Protein AF-A0A947G0X5-F1 (afdb_monomer)

Radius of gyration: 16.66 Å; 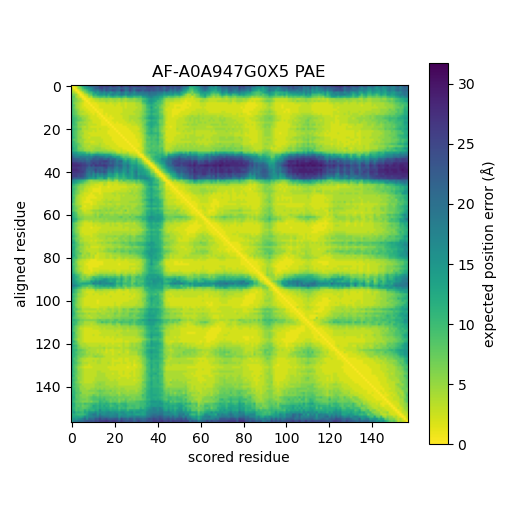Cα contacts (8 Å, |Δi|>4): 255; chains: 1; bounding box: 43×38×46 Å

Foldseek 3Di:
DQPQADKKKKWFQPDPLLCQVLLVLQVVQVVVFQPDPDDDSPPNSDGPTHDMDIWGWDDDALFWTKTKADLVCVVVVVPGFKMWIFGDQPPGSTGTNIFIWGWDDWDQDPNRIIITIITTDCPNPVVSSVVSRVVRVVSVVVVVVVVVVVVVVVVVD

Solvent-accessible surface area (backbone atoms only — not comparable to full-atom values): 8803 Å² total; per-residue (Å²): 132,84,80,86,50,59,67,29,46,36,23,38,41,74,41,73,75,46,37,46,64,26,45,51,51,41,54,52,47,52,72,62,44,67,81,61,93,64,71,79,77,66,80,78,62,66,42,49,62,51,74,75,47,69,32,36,46,73,46,79,55,69,63,30,39,31,32,40,30,53,55,94,49,46,66,63,59,71,74,48,54,39,29,37,37,38,43,68,52,88,94,52,76,46,67,52,54,54,48,45,28,32,63,75,49,75,44,78,45,96,86,53,28,34,40,36,37,27,33,58,50,40,89,82,37,62,76,52,48,57,53,54,25,53,54,47,50,55,50,54,53,52,54,52,49,55,51,50,53,57,52,52,56,64,73,78,107

Secondary structure (DSSP, 8-state):
----PPEEEEEEBS-GGGHHHHHHHHHHHHHH-TT----S-SS----SB---EEEEEEEEETTEEEEEE-GGGHHHHHH-SEEEEEE--TT-SSPPEEEEEEEEEEEE-TTS-EEEEEEE--TT-HHHHHHHHHHHHHHHHHHHHHHHHHHHHHH--

Nearest PDB structures (foldseek):
  5vx6-assembly2_B  TM=6.623E-01  e=3.288E-03  Bacillus subtilis subsp. subtilis str. 168
  3ph1-assembly1_A  TM=5.176E-01  e=1.534E-03  Xanthomonas campestris pv. campestris str. B100
  3rqa-assembly1_B  TM=5.281E-01  e=1.194E-02  Xanthomonas campestris pv. campestris str. B100
  4p02-assembly1_A  TM=4.718E-01  e=2.276E-02  Cereibacter sphaeroides 2.4.1
  3otl-assembly1_B  TM=1.630E-01  e=8.267E-02  Rhizobium johnstonii 3841

pLDDT: mean 83.64, std 14.59, range [37.06, 96.25]

Structure (mmCIF, N/CA/C/O backbone):
data_AF-A0A947G0X5-F1
#
_entry.id   AF-A0A947G0X5-F1
#
loop_
_atom_site.group_PDB
_atom_site.id
_atom_site.type_symbol
_atom_site.label_atom_id
_atom_site.label_alt_id
_atom_site.label_comp_id
_atom_site.label_asym_id
_atom_site.label_entity_id
_atom_site.label_seq_id
_atom_site.pdbx_PDB_ins_code
_atom_site.Cartn_x
_atom_site.Cartn_y
_atom_site.Cartn_z
_atom_site.occupancy
_atom_site.B_iso_or_equiv
_atom_site.auth_seq_id
_atom_site.auth_comp_id
_atom_site.auth_asym_id
_atom_site.auth_atom_id
_atom_site.pdbx_PDB_model_num
ATOM 1 N N . ALA A 1 1 ? -16.897 0.712 17.806 1.00 37.56 1 ALA A N 1
ATOM 2 C CA . ALA A 1 1 ? -15.479 0.458 18.132 1.00 37.56 1 ALA A CA 1
ATOM 3 C 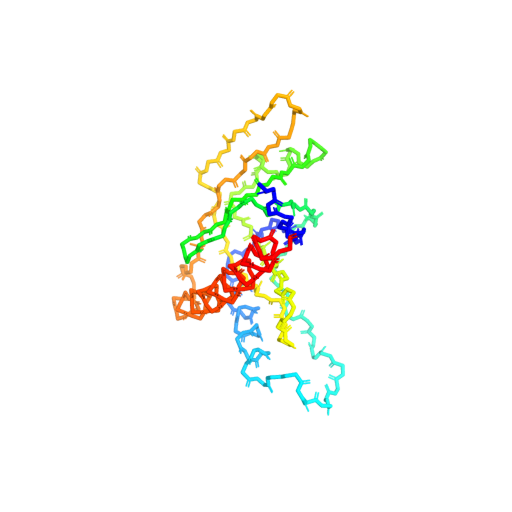C . ALA A 1 1 ? -14.648 0.900 16.937 1.00 37.56 1 ALA A C 1
ATOM 5 O O . ALA A 1 1 ? -14.903 0.404 15.847 1.00 37.56 1 ALA A O 1
ATOM 6 N N . ARG A 1 2 ? -13.749 1.878 17.102 1.00 37.41 2 ARG A N 1
ATOM 7 C CA . ARG A 1 2 ? -12.813 2.291 16.045 1.00 37.41 2 ARG A CA 1
ATOM 8 C C . ARG A 1 2 ? -11.734 1.211 15.978 1.00 37.41 2 ARG A C 1
ATOM 10 O O . ARG A 1 2 ? -11.074 0.968 16.984 1.00 37.41 2 ARG A O 1
ATOM 17 N N . LEU A 1 3 ? -11.629 0.506 14.856 1.00 49.34 3 LEU A N 1
ATOM 18 C CA . LEU A 1 3 ? -10.485 -0.368 14.609 1.00 49.34 3 LEU A CA 1
ATOM 19 C C . LEU A 1 3 ? -9.271 0.558 14.500 1.00 49.34 3 LEU A C 1
ATOM 21 O O . LEU A 1 3 ? -9.218 1.387 13.595 1.00 49.34 3 LEU A O 1
ATOM 25 N N . LEU A 1 4 ? -8.358 0.492 15.470 1.00 56.47 4 LEU A N 1
ATOM 26 C CA . LEU A 1 4 ? -7.056 1.147 15.366 1.00 56.47 4 LEU A CA 1
ATOM 27 C C . LEU A 1 4 ? -6.263 0.355 14.332 1.00 56.47 4 LEU A C 1
ATOM 29 O O . LEU A 1 4 ? -5.631 -0.651 14.643 1.00 56.47 4 LEU A O 1
ATOM 33 N N . LEU A 1 5 ? -6.417 0.747 13.077 1.00 68.44 5 LEU A N 1
ATOM 34 C CA . LEU A 1 5 ? -5.658 0.180 11.983 1.00 68.44 5 LEU A CA 1
ATOM 35 C C . LEU A 1 5 ? -4.245 0.789 12.005 1.00 68.44 5 LEU A C 1
ATOM 37 O O . LEU A 1 5 ? -4.083 1.946 12.402 1.00 68.44 5 LEU A O 1
ATOM 41 N N . PRO A 1 6 ? -3.216 0.002 11.659 1.00 81.62 6 PRO A N 1
ATOM 42 C CA . PRO A 1 6 ? -1.831 0.420 11.805 1.00 81.62 6 PRO A CA 1
ATOM 43 C C . PRO A 1 6 ? -1.487 1.606 10.900 1.00 81.62 6 PRO A C 1
ATOM 45 O O . PRO A 1 6 ? -2.102 1.827 9.854 1.00 81.62 6 PRO A O 1
ATOM 48 N N . GLN A 1 7 ? -0.451 2.340 11.298 1.00 88.94 7 GLN A N 1
ATOM 49 C CA . GLN A 1 7 ? 0.241 3.233 10.380 1.00 88.94 7 GLN A CA 1
ATOM 50 C C . GLN A 1 7 ? 1.046 2.403 9.385 1.00 88.94 7 GLN A C 1
ATOM 52 O O . GLN A 1 7 ? 1.580 1.350 9.732 1.00 88.94 7 GLN A O 1
ATOM 57 N N . LEU A 1 8 ? 1.125 2.884 8.155 1.00 90.56 8 LEU A N 1
ATOM 58 C CA . LEU A 1 8 ? 1.892 2.264 7.091 1.00 90.56 8 LEU A CA 1
ATOM 59 C C . LEU A 1 8 ? 2.770 3.291 6.400 1.00 90.56 8 LEU A C 1
ATOM 61 O O . LEU A 1 8 ? 2.516 4.500 6.441 1.00 90.56 8 LEU A O 1
ATOM 65 N N . ASP A 1 9 ? 3.801 2.769 5.756 1.00 93.06 9 ASP A N 1
ATOM 66 C CA . ASP A 1 9 ? 4.778 3.584 5.070 1.00 93.06 9 ASP A CA 1
ATOM 67 C C . ASP A 1 9 ? 4.469 3.640 3.581 1.00 93.06 9 ASP A C 1
ATOM 69 O O . ASP A 1 9 ? 4.184 2.620 2.942 1.00 93.06 9 ASP A O 1
ATOM 73 N N . VAL A 1 10 ? 4.530 4.852 3.036 1.00 94.62 10 VAL A N 1
ATOM 74 C CA . VAL A 1 10 ? 4.200 5.145 1.647 1.00 94.62 10 VAL A CA 1
ATOM 75 C C . VAL A 1 10 ? 5.323 5.946 1.009 1.00 94.62 10 VAL A C 1
ATOM 77 O O . VAL A 1 10 ? 5.901 6.856 1.605 1.00 94.62 10 VAL A O 1
ATOM 80 N N . TRP A 1 11 ? 5.606 5.629 -0.245 1.00 95.88 11 TRP A N 1
ATOM 81 C CA . TRP A 1 11 ? 6.537 6.371 -1.079 1.00 95.88 11 TRP A CA 1
ATOM 82 C C . TRP A 1 11 ? 5.922 6.578 -2.455 1.00 95.88 11 TRP A C 1
ATOM 84 O O . TRP A 1 11 ? 5.293 5.659 -2.976 1.00 95.88 11 TRP A O 1
ATOM 94 N N . PRO A 1 12 ? 6.120 7.731 -3.106 1.00 96.06 12 PRO A N 1
ATOM 95 C CA . PRO A 1 12 ? 5.895 7.823 -4.538 1.00 96.06 12 PRO A CA 1
ATOM 96 C C . PRO A 1 12 ? 6.771 6.812 -5.275 1.00 96.06 12 PRO A C 1
ATOM 98 O O . PRO A 1 12 ? 7.973 6.742 -5.021 1.00 96.06 12 PRO A O 1
ATOM 101 N N . LEU A 1 13 ? 6.185 6.056 -6.197 1.00 94.75 13 LEU A N 1
ATOM 102 C CA . LEU A 1 13 ? 6.933 5.155 -7.068 1.00 94.75 13 LEU A CA 1
ATOM 103 C C . LEU A 1 13 ? 7.362 5.940 -8.312 1.00 94.75 13 LEU A C 1
ATOM 105 O O . LEU A 1 13 ? 6.507 6.387 -9.079 1.00 94.75 13 LEU A O 1
ATOM 109 N N . LEU A 1 14 ? 8.669 6.168 -8.471 1.00 93.56 14 LEU A N 1
ATOM 110 C CA . LEU A 1 14 ? 9.216 7.000 -9.550 1.00 93.56 14 LEU A CA 1
ATOM 111 C C . LEU A 1 14 ? 9.310 6.223 -10.865 1.00 93.56 14 LEU A C 1
ATOM 113 O O . LEU A 1 14 ? 8.930 6.757 -11.906 1.00 93.56 14 LEU A O 1
ATOM 117 N N . ASP A 1 15 ? 9.726 4.956 -10.797 1.00 92.12 15 ASP A N 1
ATOM 118 C CA . ASP A 1 15 ? 9.674 4.016 -11.917 1.00 92.12 15 ASP A CA 1
ATOM 119 C C . ASP A 1 15 ? 8.864 2.761 -11.546 1.00 92.12 15 ASP A C 1
ATOM 121 O O . ASP A 1 15 ? 9.348 1.916 -10.787 1.00 92.12 15 ASP A O 1
ATOM 125 N N . PRO A 1 16 ? 7.655 2.576 -12.107 1.00 90.31 16 PRO A N 1
ATOM 126 C CA . PRO A 1 16 ? 6.853 1.374 -11.896 1.00 90.31 16 PRO A CA 1
ATOM 127 C C . PRO A 1 16 ? 7.539 0.053 -12.268 1.00 90.31 16 PRO A C 1
ATOM 129 O O . PRO A 1 16 ? 7.201 -0.983 -11.699 1.00 90.31 16 PRO A O 1
ATOM 132 N N . LYS A 1 17 ? 8.501 0.052 -13.201 1.00 91.06 17 LYS A N 1
ATOM 133 C CA . LYS A 1 17 ? 9.196 -1.183 -13.607 1.00 91.06 17 LYS A CA 1
ATOM 134 C C . LYS A 1 17 ? 10.181 -1.667 -12.547 1.00 91.06 17 LYS A C 1
ATOM 136 O O . LYS A 1 17 ? 10.371 -2.874 -12.401 1.00 91.06 17 LYS A O 1
ATOM 141 N N . SER A 1 18 ? 10.756 -0.746 -11.775 1.00 90.75 18 SER A N 1
ATOM 142 C CA . SER A 1 18 ? 11.673 -1.063 -10.675 1.00 90.75 18 SER A CA 1
ATOM 143 C C . SER A 1 18 ? 11.014 -1.857 -9.532 1.00 90.75 18 SER A C 1
ATOM 145 O O . SER A 1 18 ? 11.708 -2.514 -8.757 1.00 90.75 18 SER A O 1
ATOM 147 N N . ALA A 1 19 ? 9.677 -1.861 -9.446 1.00 90.88 19 ALA A N 1
ATOM 148 C CA . ALA A 1 19 ? 8.940 -2.541 -8.383 1.00 90.88 19 ALA A CA 1
ATOM 149 C C . ALA A 1 19 ? 8.993 -4.074 -8.462 1.00 90.88 19 ALA A C 1
ATOM 151 O O . ALA A 1 19 ? 8.956 -4.735 -7.428 1.00 90.88 19 ALA A O 1
ATOM 152 N N . VAL A 1 20 ? 9.138 -4.654 -9.660 1.00 91.19 20 VAL A N 1
ATOM 153 C CA . VAL A 1 20 ? 9.027 -6.110 -9.873 1.00 91.19 20 VAL A CA 1
ATOM 154 C C . VAL A 1 20 ? 10.006 -6.898 -9.000 1.00 91.19 20 VAL A C 1
ATOM 156 O O . VAL A 1 20 ? 9.634 -7.901 -8.393 1.00 91.19 20 VAL A O 1
ATOM 159 N N . LEU A 1 21 ? 11.259 -6.443 -8.901 1.00 89.56 21 LEU A N 1
ATOM 160 C CA . LEU A 1 21 ? 12.272 -7.128 -8.093 1.00 89.56 21 LEU A CA 1
ATOM 161 C C . LEU A 1 21 ? 11.971 -7.026 -6.591 1.00 89.56 21 LEU A C 1
ATOM 163 O O . LEU A 1 21 ? 12.144 -8.006 -5.868 1.00 89.56 21 LEU A O 1
ATOM 167 N N . ALA A 1 22 ? 11.481 -5.872 -6.133 1.00 89.62 22 ALA A N 1
ATOM 168 C CA . ALA A 1 22 ? 11.106 -5.656 -4.737 1.00 89.62 22 ALA A CA 1
ATOM 169 C C . ALA A 1 22 ? 9.879 -6.497 -4.337 1.00 89.62 22 ALA A C 1
ATOM 171 O O . ALA A 1 22 ? 9.849 -7.091 -3.260 1.00 89.62 22 ALA A O 1
ATOM 172 N N . GLU A 1 23 ? 8.890 -6.614 -5.223 1.00 90.38 23 GLU A N 1
ATOM 173 C CA . GLU A 1 23 ? 7.704 -7.454 -5.021 1.00 90.38 23 GLU A CA 1
ATOM 174 C C . GLU A 1 23 ? 8.069 -8.941 -4.930 1.00 90.38 23 GLU A C 1
ATOM 176 O O . GLU A 1 23 ? 7.582 -9.654 -4.052 1.00 90.38 23 GLU A O 1
ATOM 181 N N . ARG A 1 24 ? 8.998 -9.416 -5.770 1.00 89.06 24 ARG A N 1
ATOM 182 C CA . ARG A 1 24 ? 9.514 -10.792 -5.667 1.00 89.06 24 ARG A CA 1
ATOM 183 C C . ARG A 1 24 ? 10.351 -11.029 -4.423 1.00 89.06 24 ARG A C 1
ATOM 185 O O . ARG A 1 24 ? 10.239 -12.094 -3.821 1.00 89.06 24 ARG A O 1
ATOM 192 N N . ALA A 1 25 ? 11.145 -10.049 -4.003 1.00 86.69 25 ALA A N 1
ATOM 193 C CA . ALA A 1 25 ? 11.860 -10.130 -2.735 1.00 86.69 25 ALA A CA 1
ATOM 194 C C . ALA A 1 25 ? 10.885 -10.255 -1.550 1.00 86.69 25 ALA A C 1
ATOM 196 O O . ALA A 1 25 ? 11.119 -11.065 -0.654 1.00 86.69 25 ALA A O 1
ATOM 197 N N . CYS A 1 26 ? 9.762 -9.525 -1.580 1.00 86.19 26 CYS A N 1
ATOM 198 C CA . CYS A 1 26 ? 8.697 -9.639 -0.583 1.00 86.19 26 CYS A CA 1
ATOM 199 C C . CYS A 1 26 ? 8.098 -11.055 -0.549 1.00 86.19 26 CYS A C 1
ATOM 201 O O . CYS A 1 26 ? 8.035 -11.667 0.515 1.00 86.19 26 CYS A O 1
ATOM 203 N N . GLU A 1 27 ? 7.740 -11.628 -1.701 1.00 87.69 27 GLU A N 1
ATOM 204 C CA . GLU A 1 27 ? 7.217 -13.001 -1.772 1.00 87.69 27 GLU A CA 1
ATOM 205 C C . GLU A 1 27 ? 8.192 -14.040 -1.202 1.00 87.69 27 GLU A C 1
ATOM 207 O O . GLU A 1 27 ? 7.790 -14.923 -0.442 1.00 87.69 27 GLU A O 1
ATOM 212 N N . LEU A 1 28 ? 9.480 -13.923 -1.540 1.00 85.62 28 LEU A N 1
ATOM 213 C CA . LEU A 1 28 ? 10.521 -14.821 -1.039 1.00 85.62 28 LEU A CA 1
ATOM 214 C C . LEU A 1 28 ? 10.707 -14.691 0.475 1.00 85.62 28 LEU A C 1
ATOM 216 O O . LEU A 1 28 ? 10.886 -15.704 1.149 1.00 85.62 28 LEU A O 1
ATOM 220 N N . ALA A 1 29 ? 10.633 -13.473 1.017 1.00 80.94 29 ALA A N 1
ATOM 221 C CA . ALA A 1 29 ? 10.697 -13.242 2.457 1.00 80.94 29 ALA A CA 1
ATOM 222 C C . ALA A 1 29 ? 9.521 -13.912 3.187 1.00 80.94 29 ALA A C 1
ATOM 224 O O . ALA A 1 29 ? 9.717 -14.562 4.210 1.00 80.94 29 ALA A O 1
ATOM 225 N N . PHE A 1 30 ? 8.311 -13.835 2.626 1.00 80.31 30 PHE A N 1
ATOM 226 C CA . PHE A 1 30 ? 7.147 -14.539 3.170 1.00 80.31 30 PHE A CA 1
ATOM 227 C C . PHE A 1 30 ? 7.260 -16.064 3.057 1.00 80.31 30 PHE A C 1
ATOM 229 O O . PHE A 1 30 ? 6.825 -16.771 3.963 1.00 80.31 30 PHE A O 1
ATOM 236 N N . ALA A 1 31 ? 7.837 -16.580 1.969 1.00 82.06 31 ALA A N 1
ATOM 237 C CA . ALA A 1 31 ? 8.010 -18.018 1.765 1.00 82.06 31 ALA A CA 1
ATOM 238 C C . ALA A 1 31 ? 9.050 -18.642 2.712 1.00 82.06 31 ALA A C 1
ATOM 240 O O . ALA A 1 31 ? 8.902 -19.803 3.088 1.00 82.06 31 ALA A O 1
ATOM 241 N N . ARG A 1 32 ? 10.087 -17.887 3.104 1.00 76.88 32 ARG A N 1
ATOM 242 C CA . ARG A 1 32 ? 11.126 -18.339 4.049 1.00 76.88 32 ARG A CA 1
ATOM 243 C C . ARG A 1 32 ? 10.622 -18.455 5.491 1.00 76.88 32 ARG A C 1
ATOM 245 O O . ARG A 1 32 ? 11.167 -19.242 6.256 1.00 76.88 32 ARG A O 1
ATOM 252 N N . GLY A 1 33 ? 9.564 -17.726 5.845 1.00 65.50 33 GLY A N 1
ATOM 253 C CA . GLY A 1 33 ? 9.038 -17.701 7.208 1.00 65.50 33 GLY A CA 1
ATOM 254 C C . GLY A 1 33 ? 9.985 -17.016 8.211 1.00 65.50 33 GLY A C 1
ATOM 255 O O . GLY A 1 33 ? 11.060 -16.547 7.843 1.00 65.50 33 GLY A O 1
ATOM 256 N N . PRO A 1 34 ? 9.577 -16.922 9.486 1.00 61.41 34 PRO A N 1
ATOM 257 C CA . PRO A 1 34 ? 10.305 -16.174 10.518 1.00 61.41 34 PRO A CA 1
ATOM 258 C C . PRO A 1 34 ? 11.509 -16.891 11.135 1.00 61.41 34 PRO A C 1
ATOM 260 O O . PRO A 1 34 ? 12.293 -16.255 11.827 1.00 61.41 34 PRO A O 1
ATOM 263 N N . GLU A 1 35 ? 11.635 -18.206 10.942 1.00 51.94 35 GLU A N 1
ATOM 264 C CA . GLU A 1 35 ? 12.574 -19.062 11.689 1.00 51.94 35 GLU A CA 1
ATOM 265 C C . GLU A 1 35 ? 13.950 -19.216 11.035 1.00 51.94 35 GLU A C 1
ATOM 267 O O . GLU A 1 35 ? 14.760 -20.020 11.491 1.00 51.94 35 GLU A O 1
ATOM 272 N N . THR A 1 36 ? 14.259 -18.465 9.976 1.00 47.28 36 THR A N 1
ATOM 273 C CA . THR A 1 36 ? 15.630 -18.506 9.460 1.00 47.28 36 THR A CA 1
ATOM 274 C C . THR A 1 36 ? 16.479 -17.505 10.241 1.00 47.28 36 THR A C 1
ATOM 276 O O . THR A 1 36 ? 16.473 -16.316 9.930 1.00 47.28 36 THR A O 1
ATOM 279 N N . ASP A 1 37 ? 17.221 -17.994 11.239 1.00 47.19 37 ASP A N 1
ATOM 280 C CA . ASP A 1 37 ? 18.474 -17.377 11.686 1.00 47.19 37 ASP A CA 1
ATOM 281 C C . ASP A 1 37 ? 19.402 -17.280 10.463 1.00 47.19 37 ASP A C 1
ATOM 283 O O . ASP A 1 37 ? 20.171 -18.193 10.164 1.00 47.19 37 ASP A O 1
ATOM 287 N N . ALA A 1 38 ? 19.277 -16.223 9.668 1.00 41.06 38 ALA A N 1
ATOM 288 C CA . ALA A 1 38 ? 20.118 -16.020 8.501 1.00 41.06 38 ALA A CA 1
ATOM 289 C C . ALA A 1 38 ? 20.326 -14.531 8.284 1.00 41.06 38 ALA A C 1
ATOM 291 O O . ALA A 1 38 ? 19.354 -13.813 8.076 1.00 41.06 38 ALA A O 1
ATOM 292 N N . GLU A 1 39 ? 21.607 -14.159 8.384 1.00 37.88 39 GLU A N 1
ATOM 293 C CA . GLU A 1 39 ? 22.333 -13.043 7.769 1.00 37.88 39 GLU A CA 1
ATOM 294 C C . GLU A 1 39 ? 21.541 -11.786 7.420 1.00 37.88 39 GLU A C 1
ATOM 296 O O . GLU A 1 39 ? 20.496 -11.839 6.777 1.00 37.88 39 GLU A O 1
ATOM 301 N N . GLU A 1 40 ? 22.125 -10.638 7.792 1.00 37.06 40 GLU A N 1
ATOM 302 C CA . GLU A 1 40 ? 21.657 -9.302 7.425 1.00 37.06 40 GLU A CA 1
ATOM 303 C C . GLU A 1 40 ? 20.904 -9.308 6.095 1.00 37.06 40 GLU A C 1
ATOM 305 O O . GLU A 1 40 ? 21.441 -9.828 5.109 1.00 37.06 40 GLU A O 1
ATOM 310 N N . PRO A 1 41 ? 19.670 -8.766 6.057 1.00 42.31 41 PRO A N 1
ATOM 311 C CA . PRO A 1 41 ? 18.837 -8.843 4.875 1.00 42.31 41 PRO A CA 1
ATOM 312 C C . PRO A 1 41 ? 19.669 -8.366 3.691 1.00 42.31 41 PRO A C 1
ATOM 314 O O . PRO A 1 41 ? 20.070 -7.199 3.646 1.00 42.31 41 PRO A O 1
ATOM 317 N N . GLY A 1 42 ? 19.962 -9.295 2.768 1.00 42.66 42 GLY A N 1
ATOM 318 C CA . GLY A 1 42 ? 20.664 -8.995 1.524 1.00 42.66 42 GLY A CA 1
ATOM 319 C C . GLY A 1 42 ? 20.074 -7.729 0.902 1.00 42.66 42 GLY A C 1
ATOM 320 O O . GLY A 1 42 ? 18.900 -7.438 1.155 1.00 42.66 42 GLY A O 1
ATOM 321 N N . PRO A 1 43 ? 20.879 -6.960 0.144 1.00 45.53 43 PRO A N 1
ATOM 322 C CA . PRO A 1 43 ? 20.649 -5.544 -0.145 1.00 45.53 43 PRO A CA 1
ATOM 323 C C . PRO A 1 43 ? 19.164 -5.284 -0.338 1.00 45.53 43 PRO A C 1
ATOM 325 O O . PRO A 1 43 ? 18.598 -5.814 -1.288 1.00 45.53 43 PRO A O 1
ATOM 328 N N . SER A 1 44 ? 18.535 -4.570 0.610 1.00 62.72 44 SER A N 1
ATOM 329 C CA . SER A 1 44 ? 17.092 -4.297 0.608 1.00 62.72 44 SER A CA 1
ATOM 330 C C . SER A 1 44 ? 16.700 -3.804 -0.778 1.00 62.72 44 SER A C 1
ATOM 332 O O . SER A 1 44 ? 16.934 -2.639 -1.100 1.00 62.72 44 SER A O 1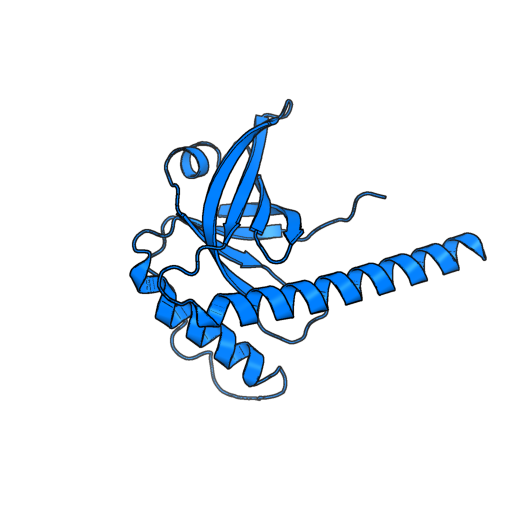
ATOM 334 N N . ILE A 1 45 ? 16.164 -4.705 -1.608 1.00 77.31 45 ILE A N 1
ATOM 335 C CA . ILE A 1 45 ? 15.833 -4.404 -2.995 1.00 77.31 45 ILE A CA 1
ATOM 336 C C . ILE A 1 45 ? 14.642 -3.466 -2.922 1.00 77.31 45 ILE A C 1
ATOM 338 O O . ILE A 1 45 ? 13.509 -3.890 -2.700 1.00 77.31 45 ILE A O 1
ATOM 342 N N . ARG A 1 46 ? 14.924 -2.169 -3.016 1.00 82.94 46 ARG A N 1
ATOM 343 C CA . ARG A 1 46 ? 13.911 -1.126 -3.033 1.00 82.94 46 ARG A CA 1
ATOM 344 C C . ARG A 1 46 ? 13.710 -0.667 -4.472 1.00 82.94 46 ARG A C 1
ATOM 346 O O . ARG A 1 46 ? 14.694 -0.579 -5.209 1.00 82.94 46 ARG A O 1
ATOM 353 N N . PRO A 1 47 ? 12.464 -0.366 -4.866 1.00 89.75 47 PRO A N 1
ATOM 354 C CA . PRO A 1 47 ? 12.211 0.300 -6.132 1.00 89.75 47 PRO A CA 1
ATOM 355 C C . PRO A 1 47 ? 12.869 1.688 -6.159 1.00 89.75 47 PRO A C 1
ATOM 357 O O . PRO A 1 47 ? 13.379 2.187 -5.151 1.00 89.75 47 PRO A O 1
ATOM 360 N N . GLU A 1 48 ? 12.778 2.364 -7.296 1.00 91.56 48 GLU A N 1
ATOM 361 C CA . GLU A 1 48 ? 13.071 3.790 -7.381 1.00 91.56 48 GLU A CA 1
ATOM 362 C C . GLU A 1 48 ? 11.945 4.585 -6.710 1.00 91.56 48 GLU A C 1
ATOM 364 O O . GLU A 1 48 ? 10.847 4.754 -7.252 1.00 91.56 48 GLU A O 1
ATOM 369 N N . LEU A 1 49 ? 12.215 5.040 -5.487 1.00 93.62 49 LEU A N 1
ATOM 370 C CA . LEU A 1 49 ? 11.240 5.676 -4.608 1.00 93.62 49 LEU A CA 1
ATOM 371 C C . LEU A 1 49 ? 11.510 7.172 -4.434 1.00 93.62 49 LEU A C 1
ATOM 373 O O . LEU A 1 49 ? 12.652 7.619 -4.346 1.00 93.62 49 LEU A O 1
ATOM 377 N N . GLY A 1 50 ? 10.428 7.941 -4.330 1.00 92.50 50 GLY A N 1
ATOM 378 C CA . GLY A 1 50 ? 10.446 9.332 -3.897 1.00 92.50 50 GLY A CA 1
ATOM 379 C C . GLY A 1 50 ? 10.543 9.472 -2.370 1.00 92.50 50 GLY A C 1
ATOM 380 O O . GLY A 1 50 ? 10.865 8.512 -1.667 1.00 92.50 50 GLY A O 1
ATOM 381 N N . PRO A 1 51 ? 10.248 10.665 -1.823 1.00 92.69 51 PRO A N 1
ATOM 382 C CA . PRO A 1 51 ? 10.306 10.885 -0.384 1.00 92.69 51 PRO A CA 1
ATOM 383 C C . PRO A 1 51 ? 9.253 10.059 0.366 1.00 92.69 51 PRO A C 1
ATOM 385 O O . PRO A 1 51 ? 8.094 9.981 -0.043 1.00 92.69 51 PRO A O 1
ATOM 388 N N . ARG A 1 52 ? 9.679 9.454 1.478 1.00 93.94 52 ARG A N 1
ATOM 389 C CA . ARG A 1 52 ? 8.826 8.681 2.389 1.00 93.94 52 ARG A CA 1
ATOM 390 C C . ARG A 1 52 ? 7.820 9.585 3.091 1.00 93.94 52 ARG A C 1
ATOM 392 O O . ARG A 1 52 ? 8.188 10.665 3.548 1.00 93.94 52 ARG A O 1
ATOM 399 N N . PHE A 1 53 ? 6.611 9.080 3.290 1.00 93.94 53 PHE A N 1
ATOM 400 C CA . PHE A 1 53 ? 5.655 9.619 4.248 1.00 93.94 53 PHE A CA 1
ATOM 401 C C . PHE A 1 53 ? 4.871 8.493 4.927 1.00 93.94 53 PHE A C 1
ATOM 403 O O . PHE A 1 53 ? 4.864 7.354 4.456 1.00 93.94 53 PHE A O 1
ATOM 410 N N . THR A 1 54 ? 4.245 8.801 6.057 1.00 93.44 54 THR A N 1
ATOM 411 C CA . THR A 1 54 ? 3.409 7.854 6.800 1.00 93.44 54 THR A CA 1
ATOM 412 C C . THR A 1 54 ? 1.933 8.152 6.563 1.00 93.44 54 THR A C 1
ATOM 414 O O . THR A 1 54 ? 1.536 9.293 6.315 1.00 93.44 54 THR A O 1
ATOM 417 N N . ALA A 1 55 ? 1.109 7.111 6.621 1.00 93.31 55 ALA A N 1
ATOM 418 C CA . ALA A 1 55 ? -0.338 7.224 6.507 1.00 93.31 55 ALA A CA 1
ATOM 419 C C . ALA A 1 55 ? -1.029 6.260 7.470 1.00 93.31 55 ALA A C 1
ATOM 421 O O . ALA A 1 55 ? -0.492 5.203 7.803 1.00 93.31 55 ALA A O 1
ATOM 422 N N . SER A 1 56 ? -2.236 6.607 7.897 1.00 92.25 56 SER A N 1
ATOM 423 C CA . SER A 1 56 ? -3.078 5.727 8.702 1.00 92.25 56 SER A CA 1
ATOM 424 C C . SER A 1 56 ? -3.933 4.864 7.784 1.00 92.25 56 SER A C 1
ATOM 426 O O . SER A 1 56 ? -4.596 5.366 6.876 1.00 92.25 56 SER A O 1
ATOM 428 N N . LEU A 1 57 ? -3.936 3.554 8.011 1.00 90.94 57 LEU A N 1
ATOM 429 C CA . LEU A 1 57 ? -4.808 2.645 7.280 1.00 90.94 57 LEU A CA 1
ATOM 430 C C . LEU A 1 57 ? -6.275 2.883 7.690 1.00 90.94 57 LEU A C 1
ATOM 432 O O . LEU A 1 57 ? -6.588 2.937 8.872 1.00 90.94 57 LEU A O 1
ATOM 436 N N . VAL A 1 58 ? -7.190 3.012 6.728 1.00 90.62 58 VAL A N 1
ATOM 437 C CA . VAL A 1 58 ? -8.637 3.211 6.974 1.00 90.62 58 VAL A CA 1
ATOM 438 C C . VAL A 1 58 ? -9.437 1.977 6.580 1.00 90.62 58 VAL A C 1
ATOM 440 O O . VAL A 1 58 ? -10.371 1.577 7.273 1.00 90.62 58 VAL A O 1
ATOM 443 N N . ASN A 1 59 ? -9.075 1.357 5.461 1.00 88.56 59 ASN A N 1
ATOM 444 C CA . ASN A 1 59 ? -9.629 0.084 5.026 1.00 88.56 59 ASN A CA 1
ATOM 445 C C . ASN A 1 59 ? -8.600 -0.678 4.186 1.00 88.56 59 ASN A C 1
ATOM 447 O O . ASN A 1 59 ? -7.702 -0.083 3.595 1.00 88.56 59 ASN A O 1
ATOM 451 N N . LEU A 1 60 ? -8.739 -2.000 4.155 1.00 89.38 60 LEU A N 1
ATOM 452 C CA . LEU A 1 60 ? -7.872 -2.905 3.412 1.00 89.38 60 LEU A CA 1
ATOM 453 C C . LEU A 1 60 ? -8.727 -4.005 2.784 1.00 89.38 60 LEU A C 1
ATOM 455 O O . LEU A 1 60 ? -9.548 -4.616 3.469 1.00 89.38 60 LEU A O 1
ATOM 459 N N . GLY A 1 61 ? -8.526 -4.272 1.498 1.00 86.50 61 GLY A N 1
ATOM 460 C CA . GLY A 1 61 ? -9.163 -5.377 0.785 1.00 86.50 61 GLY A CA 1
ATOM 461 C C . GLY A 1 61 ? -8.257 -5.911 -0.319 1.00 86.50 61 GLY A C 1
ATOM 462 O O . GLY A 1 61 ? -7.239 -5.310 -0.626 1.00 86.50 61 GLY A O 1
ATOM 463 N N . GLY A 1 62 ? -8.618 -7.029 -0.953 1.00 81.06 62 GLY A N 1
ATOM 464 C CA . GLY A 1 62 ? -7.753 -7.665 -1.962 1.00 81.06 62 GLY A CA 1
ATOM 465 C C . GLY A 1 62 ? -7.486 -6.824 -3.221 1.00 81.06 62 GLY A C 1
ATOM 466 O O . GLY A 1 62 ? -6.540 -7.102 -3.947 1.00 81.06 62 GLY A O 1
ATOM 467 N N . GLY A 1 63 ? -8.304 -5.799 -3.487 1.00 85.88 63 GLY A N 1
ATOM 468 C CA . GLY A 1 63 ? -8.146 -4.906 -4.641 1.00 85.88 63 GLY A CA 1
ATOM 469 C C . GLY A 1 63 ? -7.463 -3.570 -4.336 1.00 85.88 63 GLY A C 1
ATOM 470 O O . GLY A 1 63 ? -7.072 -2.868 -5.267 1.00 85.88 63 GLY A O 1
ATOM 471 N N . GLY A 1 64 ? -7.313 -3.193 -3.065 1.00 91.69 64 GLY A N 1
ATOM 472 C CA . GLY A 1 64 ? -6.777 -1.882 -2.726 1.00 91.69 64 GLY A CA 1
ATOM 473 C C . GLY A 1 64 ? -6.837 -1.530 -1.249 1.00 91.69 64 GLY A C 1
ATOM 474 O O . GLY A 1 64 ? -7.189 -2.342 -0.389 1.00 91.69 64 GLY A O 1
ATOM 475 N N . VAL A 1 65 ? -6.485 -0.279 -0.977 1.00 93.56 65 VAL A N 1
ATOM 476 C CA . VAL A 1 65 ? -6.317 0.259 0.365 1.00 93.56 65 VAL A CA 1
ATOM 477 C C . VAL A 1 65 ? -6.837 1.692 0.446 1.00 93.56 65 VAL A C 1
ATOM 479 O O . VAL A 1 65 ? -6.620 2.504 -0.453 1.00 93.56 65 VAL A O 1
ATOM 482 N N . GLY A 1 66 ? -7.530 2.004 1.535 1.00 94.12 66 GLY A N 1
ATOM 483 C CA . GLY A 1 66 ? -7.923 3.359 1.898 1.00 94.12 66 GLY A CA 1
ATOM 484 C C . GLY A 1 66 ? -6.970 3.901 2.950 1.00 94.12 66 GLY A C 1
ATOM 485 O O . GLY A 1 66 ? -6.765 3.253 3.977 1.00 94.12 66 GLY A O 1
ATOM 486 N N . LEU A 1 67 ? -6.407 5.079 2.701 1.00 94.31 67 LEU A N 1
ATOM 487 C CA . LEU A 1 67 ? -5.454 5.746 3.580 1.00 94.31 67 LEU A CA 1
ATOM 488 C C . LEU A 1 67 ? -5.999 7.086 4.055 1.00 94.31 67 LEU A C 1
ATOM 490 O O . LEU A 1 67 ? -6.634 7.810 3.294 1.00 94.31 67 LEU A O 1
ATOM 494 N N . GLU A 1 68 ? -5.691 7.431 5.294 1.00 93.94 68 GLU A N 1
ATOM 495 C CA . GLU A 1 68 ? -5.837 8.770 5.847 1.00 93.94 68 GLU A CA 1
ATOM 496 C C . GLU A 1 68 ? -4.442 9.376 5.992 1.00 93.94 68 GLU A C 1
ATOM 498 O O . GLU A 1 68 ? -3.549 8.795 6.612 1.00 93.94 68 GLU A O 1
ATOM 503 N N . ILE A 1 69 ? -4.243 10.522 5.352 1.00 94.00 69 ILE A N 1
ATOM 504 C CA . ILE A 1 69 ? -2.942 11.159 5.183 1.00 94.00 69 ILE A CA 1
ATOM 505 C C . ILE A 1 69 ? -3.010 12.548 5.806 1.00 94.00 69 ILE A C 1
ATOM 507 O O . ILE A 1 69 ? -3.937 13.312 5.529 1.00 94.00 69 ILE A O 1
ATOM 511 N N . GLY A 1 70 ? -2.027 12.871 6.646 1.00 92.38 70 GLY A N 1
ATOM 512 C CA . GLY A 1 70 ? -1.954 14.165 7.314 1.00 92.38 70 GLY A CA 1
ATOM 513 C C . GLY A 1 70 ? -1.807 15.336 6.328 1.00 92.38 70 GLY A C 1
ATOM 514 O O . GLY A 1 70 ? -1.262 15.165 5.226 1.00 92.38 70 GLY A O 1
ATOM 515 N N . PRO A 1 71 ? -2.286 16.540 6.691 1.00 91.56 71 PRO A N 1
ATOM 516 C CA . PRO A 1 71 ? -2.208 17.731 5.841 1.00 91.56 71 PRO A CA 1
ATOM 517 C C . PRO A 1 71 ? -0.771 18.088 5.420 1.00 91.56 71 PRO A C 1
ATOM 519 O O . PRO A 1 71 ? -0.565 18.617 4.323 1.00 91.56 71 PRO A O 1
ATOM 522 N N . GLU A 1 72 ? 0.230 17.747 6.234 1.00 92.88 72 GLU A N 1
ATOM 523 C CA . GLU A 1 72 ? 1.663 17.919 5.966 1.00 92.88 72 GLU A CA 1
ATOM 524 C C . GLU A 1 72 ? 2.154 17.147 4.729 1.00 92.88 72 GLU A C 1
ATOM 526 O O . GLU A 1 72 ? 3.158 17.512 4.115 1.00 92.88 72 GLU A O 1
ATOM 531 N N . HIS A 1 73 ? 1.422 16.110 4.316 1.00 91.50 73 HIS A N 1
ATOM 532 C CA . HIS A 1 73 ? 1.730 15.275 3.156 1.00 91.50 73 HIS A CA 1
ATOM 533 C C . HIS A 1 73 ? 0.745 15.497 1.994 1.00 91.50 73 HIS A C 1
ATOM 535 O O . HIS A 1 73 ? 0.761 14.782 0.992 1.00 91.50 73 HIS A O 1
ATOM 541 N N . SER A 1 74 ? -0.091 16.533 2.059 1.00 85.81 74 SER A N 1
ATOM 542 C CA . SER A 1 74 ? -1.086 16.823 1.018 1.00 85.81 74 SER A CA 1
ATOM 543 C C . SER A 1 74 ? -0.478 17.026 -0.377 1.00 85.81 74 SER A C 1
ATOM 545 O O . SER A 1 74 ? -0.970 16.488 -1.371 1.00 85.81 74 SER A O 1
ATOM 547 N N . GLN A 1 75 ? 0.637 17.754 -0.461 1.00 88.06 75 GLN A N 1
ATOM 548 C CA . GLN A 1 75 ? 1.285 18.072 -1.736 1.00 88.06 75 GLN A CA 1
ATOM 549 C C . GLN A 1 75 ? 1.848 16.831 -2.443 1.00 88.06 75 GLN A C 1
ATOM 551 O O . GLN A 1 75 ? 1.735 16.715 -3.666 1.00 88.06 75 GLN A O 1
ATOM 556 N N . ILE A 1 76 ? 2.425 15.886 -1.692 1.00 89.25 76 ILE A N 1
ATOM 557 C CA . ILE A 1 76 ? 3.006 14.660 -2.258 1.00 89.25 76 ILE A CA 1
ATOM 558 C C . ILE A 1 76 ? 1.917 13.714 -2.790 1.00 89.25 76 ILE A C 1
ATOM 560 O O . ILE A 1 76 ? 2.103 13.074 -3.829 1.00 89.25 76 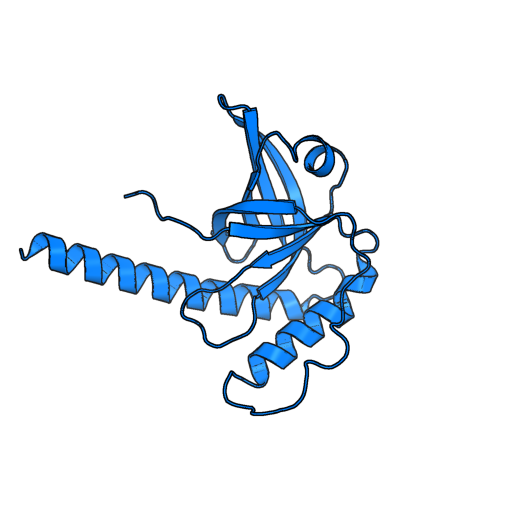ILE A O 1
ATOM 564 N N . VAL A 1 77 ? 0.744 13.692 -2.147 1.00 88.31 77 VAL A N 1
ATOM 565 C CA . VAL A 1 77 ? -0.424 12.910 -2.589 1.00 88.31 77 VAL A CA 1
ATOM 566 C C . VAL A 1 77 ? -1.052 13.491 -3.856 1.00 88.31 77 VAL A C 1
ATOM 568 O O . VAL A 1 77 ? -1.434 12.762 -4.765 1.00 88.31 77 VAL A O 1
ATOM 571 N N . CYS A 1 78 ? -1.138 14.817 -3.956 1.00 84.94 78 CYS A N 1
ATOM 572 C CA . CYS A 1 78 ? -1.719 15.464 -5.131 1.00 84.94 78 CYS A CA 1
ATOM 573 C C . CYS A 1 78 ? -0.828 15.350 -6.379 1.00 84.94 78 CYS A C 1
ATOM 575 O O . CYS A 1 78 ? -1.344 15.261 -7.497 1.00 84.94 78 CYS A O 1
ATOM 577 N N . ARG A 1 79 ? 0.501 15.356 -6.199 1.00 90.31 79 ARG A N 1
ATOM 578 C CA . ARG A 1 79 ? 1.482 15.367 -7.296 1.00 90.31 79 ARG A CA 1
ATOM 579 C C . ARG A 1 79 ? 1.680 14.003 -7.955 1.00 90.31 79 ARG A C 1
ATOM 581 O O . ARG A 1 79 ? 1.833 13.942 -9.173 1.00 90.31 79 ARG A O 1
ATOM 588 N N . HIS A 1 80 ? 1.723 12.930 -7.172 1.00 92.50 80 HIS A N 1
ATOM 589 C CA . HIS A 1 80 ? 2.010 11.588 -7.679 1.00 92.50 80 HIS A CA 1
ATOM 590 C C . HIS A 1 80 ? 0.721 10.780 -7.882 1.00 92.50 80 HIS A C 1
ATOM 592 O O . HIS A 1 80 ? -0.349 11.134 -7.393 1.00 92.50 80 HIS A O 1
ATOM 598 N N . LYS A 1 81 ? 0.798 9.721 -8.693 1.00 93.06 81 LYS A N 1
ATOM 599 C CA . LYS A 1 81 ? -0.348 8.843 -9.003 1.00 93.06 81 LYS A CA 1
ATOM 600 C C . LYS A 1 81 ? -0.086 7.380 -8.691 1.00 93.06 81 LYS A C 1
ATOM 602 O O . LYS A 1 81 ? -1.035 6.609 -8.615 1.00 93.06 81 LYS A O 1
ATOM 607 N N . VAL A 1 82 ? 1.177 7.006 -8.521 1.00 95.25 82 VAL A N 1
ATOM 608 C CA . VAL A 1 82 ? 1.599 5.642 -8.225 1.00 95.25 82 VAL A CA 1
ATOM 609 C C . VAL A 1 82 ? 2.480 5.686 -6.992 1.00 95.25 82 VAL A C 1
ATOM 611 O O . VAL A 1 82 ? 3.336 6.564 -6.857 1.00 95.25 82 VAL A O 1
ATOM 614 N N . TYR A 1 83 ? 2.236 4.747 -6.096 1.00 96.25 83 TYR A N 1
ATOM 615 C CA . TYR A 1 83 ? 2.857 4.665 -4.795 1.00 96.25 83 TYR A CA 1
ATOM 616 C C . TYR A 1 83 ? 3.339 3.247 -4.544 1.00 96.25 83 TYR A C 1
ATOM 618 O O . TYR A 1 83 ? 2.717 2.273 -4.962 1.00 96.25 83 TYR A O 1
ATOM 626 N N . TRP A 1 84 ? 4.446 3.154 -3.832 1.00 95.56 84 TRP A N 1
ATOM 627 C CA . TRP A 1 84 ? 4.887 1.951 -3.164 1.00 95.56 84 TRP A CA 1
ATOM 628 C C . TRP A 1 84 ? 4.398 2.006 -1.725 1.00 95.56 84 TRP A C 1
ATOM 630 O O . TRP A 1 84 ? 4.605 3.011 -1.038 1.00 95.56 84 TRP A O 1
ATOM 640 N N . ILE A 1 85 ? 3.743 0.943 -1.279 1.00 94.06 85 ILE A N 1
ATOM 641 C CA . ILE A 1 85 ? 3.195 0.845 0.069 1.00 94.06 85 ILE A CA 1
ATOM 642 C C . ILE A 1 85 ? 3.777 -0.363 0.787 1.00 94.06 85 ILE A C 1
ATOM 644 O O . ILE A 1 85 ? 3.917 -1.439 0.205 1.00 94.06 85 ILE A O 1
ATOM 648 N N . GLN A 1 86 ? 4.102 -0.176 2.063 1.00 92.31 86 GLN A N 1
ATOM 649 C CA . GLN A 1 86 ? 4.494 -1.250 2.966 1.00 92.31 86 GLN A CA 1
ATOM 650 C C . GLN A 1 86 ? 3.477 -1.347 4.092 1.00 92.31 86 GLN A C 1
ATOM 652 O O . GLN A 1 86 ? 3.404 -0.471 4.952 1.00 92.31 86 GLN A O 1
ATOM 657 N N . ILE A 1 87 ? 2.686 -2.414 4.069 1.00 89.31 87 ILE A N 1
ATOM 658 C CA . ILE A 1 87 ? 1.634 -2.680 5.040 1.00 89.31 87 ILE A CA 1
ATOM 659 C C . ILE A 1 87 ? 2.224 -3.584 6.129 1.00 89.31 87 ILE A C 1
ATOM 661 O O . ILE A 1 87 ? 2.509 -4.757 5.859 1.00 89.31 87 ILE A O 1
ATOM 665 N N . PRO A 1 88 ? 2.424 -3.077 7.357 1.00 85.06 88 PRO A N 1
ATOM 666 C CA . PRO A 1 88 ? 2.778 -3.938 8.471 1.00 85.06 88 PRO A CA 1
ATOM 667 C C . PRO A 1 88 ? 1.588 -4.836 8.816 1.00 85.06 88 PRO A C 1
ATOM 669 O O . PRO A 1 88 ? 0.437 -4.396 8.800 1.00 85.06 88 PRO A O 1
ATOM 672 N N . MET A 1 89 ? 1.881 -6.085 9.171 1.00 78.06 89 MET A N 1
ATOM 673 C CA . MET A 1 89 ? 0.884 -7.098 9.519 1.00 78.06 89 MET A CA 1
ATOM 674 C C . MET A 1 89 ? 1.108 -7.532 10.974 1.00 78.06 89 MET A C 1
ATOM 676 O O . MET A 1 89 ? 1.781 -8.532 11.225 1.00 78.06 89 MET A O 1
ATOM 680 N N . PRO A 1 90 ? 0.616 -6.764 11.968 1.00 71.06 90 PRO A N 1
ATOM 681 C CA . PRO A 1 90 ? 0.834 -7.086 13.373 1.00 71.06 90 PRO A CA 1
ATOM 682 C C . PRO A 1 90 ? 0.307 -8.482 13.717 1.00 71.06 90 PRO A C 1
ATOM 684 O O . PRO A 1 90 ? -0.832 -8.816 13.390 1.00 71.06 90 PRO A O 1
ATOM 687 N N . GLY A 1 91 ? 1.127 -9.280 14.402 1.00 66.00 91 GLY A N 1
ATOM 688 C CA . GLY A 1 91 ? 0.785 -10.654 14.784 1.00 66.00 91 GLY A CA 1
ATOM 689 C C . GLY A 1 91 ? 1.104 -11.710 13.722 1.00 66.00 91 GLY A C 1
ATOM 690 O O . GLY A 1 91 ? 0.930 -12.896 13.994 1.00 66.00 91 GLY A O 1
ATOM 691 N N . GLU A 1 92 ? 1.608 -11.316 12.549 1.00 65.38 92 GLU A N 1
ATOM 692 C CA . GLU A 1 92 ? 2.259 -12.239 11.624 1.00 65.38 92 GLU A CA 1
ATOM 693 C C . GLU A 1 92 ? 3.773 -12.155 11.800 1.00 65.38 92 GLU A C 1
ATOM 695 O O . GLU A 1 92 ? 4.326 -11.059 11.858 1.00 65.38 92 GLU A O 1
ATOM 700 N N . PRO A 1 93 ? 4.470 -13.296 11.886 1.00 59.31 93 PRO A N 1
ATOM 701 C CA . PRO A 1 93 ? 5.914 -13.287 12.054 1.00 59.31 93 PRO A CA 1
ATOM 702 C C . PRO A 1 93 ? 6.638 -13.015 10.712 1.00 59.31 93 PRO A C 1
ATOM 704 O O . PRO A 1 93 ? 7.860 -12.932 10.664 1.00 59.31 93 PRO A O 1
ATOM 707 N N . ALA A 1 94 ? 5.889 -12.860 9.614 1.00 65.75 94 ALA A N 1
ATOM 708 C CA . ALA A 1 94 ? 6.408 -12.540 8.291 1.00 65.75 94 ALA A CA 1
ATOM 709 C C . ALA A 1 94 ? 6.715 -11.037 8.117 1.00 65.75 94 ALA A C 1
ATOM 711 O O . ALA A 1 94 ? 6.210 -10.182 8.845 1.00 65.75 94 ALA A O 1
ATOM 712 N N . ALA A 1 95 ? 7.540 -10.726 7.114 1.00 73.50 95 ALA A N 1
ATOM 713 C CA . ALA A 1 95 ? 7.863 -9.363 6.685 1.00 73.50 95 ALA A CA 1
ATOM 714 C C . ALA A 1 95 ? 6.595 -8.539 6.341 1.00 73.50 95 ALA A C 1
ATOM 716 O O . ALA A 1 95 ? 5.543 -9.114 6.081 1.00 73.50 95 ALA A O 1
ATOM 717 N N . PRO A 1 96 ? 6.645 -7.193 6.300 1.00 84.94 96 PRO A N 1
ATOM 718 C CA . PRO A 1 96 ? 5.511 -6.395 5.828 1.00 84.94 96 PRO A CA 1
ATOM 719 C C . PRO A 1 96 ? 5.149 -6.735 4.374 1.00 84.94 96 PRO A C 1
ATOM 721 O O . PRO A 1 96 ? 6.032 -6.962 3.538 1.00 84.94 96 PRO A O 1
ATOM 724 N N . ILE A 1 97 ? 3.852 -6.715 4.049 1.00 88.94 97 ILE A N 1
ATOM 725 C CA . ILE A 1 97 ? 3.405 -6.835 2.656 1.00 88.94 97 ILE A CA 1
ATOM 726 C C . ILE A 1 97 ? 3.832 -5.571 1.930 1.00 88.94 97 ILE A C 1
ATOM 728 O O . ILE A 1 97 ? 3.525 -4.462 2.364 1.00 88.94 97 ILE A O 1
ATOM 732 N N . CYS A 1 98 ? 4.513 -5.740 0.808 1.00 91.38 98 CYS A N 1
ATOM 733 C CA . CYS A 1 98 ? 4.899 -4.636 -0.049 1.00 91.38 98 CYS A CA 1
ATOM 734 C C . CYS A 1 98 ? 4.120 -4.730 -1.357 1.00 91.38 98 CYS A C 1
ATOM 736 O O . CYS A 1 98 ? 4.006 -5.823 -1.901 1.00 91.38 98 CYS A O 1
ATOM 738 N N . ALA A 1 99 ? 3.586 -3.614 -1.849 1.00 93.06 99 ALA A N 1
ATOM 739 C CA . ALA A 1 99 ? 2.879 -3.599 -3.125 1.00 93.06 99 ALA A CA 1
ATOM 740 C C . ALA A 1 99 ? 2.950 -2.236 -3.816 1.00 93.06 99 ALA A C 1
ATOM 742 O O . ALA A 1 99 ? 3.032 -1.184 -3.174 1.00 93.06 99 ALA A O 1
ATOM 743 N N . SER A 1 100 ? 2.839 -2.267 -5.141 1.00 94.81 100 SER A N 1
ATOM 744 C CA . SER A 1 100 ? 2.594 -1.085 -5.964 1.00 94.81 100 SER A CA 1
ATOM 745 C C . SER A 1 100 ? 1.096 -0.762 -5.982 1.00 94.81 100 SER A C 1
ATOM 747 O O . SER A 1 100 ? 0.257 -1.658 -6.103 1.00 94.81 100 SER A O 1
ATOM 749 N N . ALA A 1 101 ? 0.732 0.515 -5.873 1.00 95.69 101 ALA A N 1
ATOM 750 C CA . ALA A 1 101 ? -0.658 0.957 -5.863 1.00 95.69 101 ALA A CA 1
ATOM 751 C C . ALA A 1 101 ? -0.853 2.287 -6.604 1.00 95.69 101 ALA A C 1
ATOM 753 O O . ALA A 1 101 ? -0.059 3.219 -6.491 1.00 95.69 101 ALA A O 1
ATOM 754 N N . LYS A 1 102 ? -1.946 2.388 -7.357 1.00 96.12 102 LYS A N 1
ATOM 755 C CA . LYS A 1 102 ? -2.386 3.584 -8.076 1.00 96.12 102 LYS A CA 1
ATOM 756 C C . LYS A 1 102 ? -3.425 4.340 -7.263 1.00 96.12 102 LYS A C 1
ATOM 758 O O . LYS A 1 102 ? -4.375 3.754 -6.755 1.00 96.12 102 LYS A O 1
ATOM 763 N N . LEU A 1 103 ? -3.283 5.656 -7.195 1.00 96.00 103 LEU A N 1
ATOM 764 C CA . LEU A 1 103 ? -4.278 6.539 -6.605 1.00 96.00 103 LEU A CA 1
ATOM 765 C C . LEU A 1 103 ? -5.508 6.629 -7.515 1.00 96.00 103 LEU A C 1
ATOM 767 O O . LEU A 1 103 ? -5.399 7.055 -8.664 1.00 96.00 103 LEU A O 1
ATOM 771 N N . VAL A 1 104 ? -6.671 6.250 -6.989 1.00 95.38 104 VAL A N 1
ATOM 772 C CA . VAL A 1 104 ? -7.950 6.244 -7.716 1.00 95.38 104 VAL A CA 1
ATOM 773 C C . VAL A 1 104 ? -8.757 7.502 -7.418 1.00 95.38 104 VAL A C 1
ATOM 775 O O . VAL A 1 104 ? -9.285 8.124 -8.334 1.00 95.38 104 VAL A O 1
ATOM 778 N N . HIS A 1 105 ? -8.857 7.889 -6.147 1.00 93.56 105 HIS A N 1
ATOM 779 C CA . HIS A 1 105 ? -9.581 9.089 -5.734 1.00 93.56 105 HIS A CA 1
ATOM 780 C C . HIS A 1 105 ? -9.023 9.659 -4.431 1.00 93.56 105 HIS A C 1
ATOM 782 O O . HIS A 1 105 ? -8.414 8.944 -3.633 1.00 93.56 105 HIS A O 1
ATOM 788 N N . THR A 1 106 ? -9.261 10.950 -4.214 1.00 94.00 106 THR A N 1
ATOM 789 C CA . THR A 1 106 ? -8.953 11.640 -2.963 1.00 94.00 106 THR A CA 1
ATOM 790 C C . THR A 1 106 ? -10.137 12.478 -2.506 1.00 94.00 106 THR A C 1
ATOM 792 O O . THR A 1 106 ? -10.872 13.039 -3.318 1.00 94.00 106 THR A O 1
ATOM 795 N N . HIS A 1 107 ? -10.295 12.589 -1.193 1.00 92.56 107 HIS A N 1
ATOM 796 C CA . HIS A 1 107 ? -11.242 13.486 -0.547 1.00 92.56 107 HIS A CA 1
ATOM 797 C C . HIS A 1 107 ? -10.527 14.221 0.586 1.00 92.56 107 HIS A C 1
ATOM 799 O O . HIS A 1 107 ? -9.907 13.588 1.436 1.00 92.56 107 HIS A O 1
ATOM 805 N N . MET A 1 108 ? -10.603 15.552 0.602 1.00 92.50 108 MET A N 1
ATOM 806 C CA . MET A 1 108 ? -10.163 16.340 1.754 1.00 92.50 108 MET A CA 1
ATOM 807 C C . MET A 1 108 ? -11.245 16.279 2.832 1.00 92.50 108 MET A C 1
ATOM 809 O O . MET A 1 108 ? -12.424 16.483 2.539 1.00 92.50 108 MET A O 1
ATOM 813 N N . GLN A 1 109 ? -10.843 15.983 4.059 1.00 89.75 109 GLN A N 1
ATOM 814 C CA . GLN A 1 109 ? -11.721 15.966 5.219 1.00 89.75 109 GLN A CA 1
ATOM 815 C C . GLN A 1 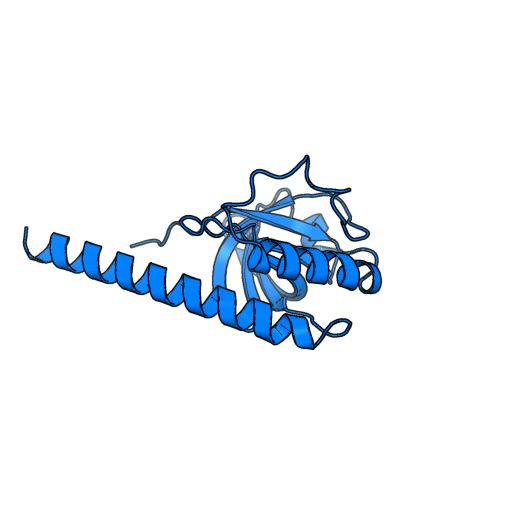109 ? -11.766 17.343 5.898 1.00 89.75 109 GLN A C 1
ATOM 817 O O . GLN A 1 109 ? -10.981 18.244 5.598 1.00 89.75 109 GLN A O 1
ATOM 822 N N . SER A 1 110 ? -12.699 17.515 6.836 1.00 89.56 110 SER A N 1
ATOM 823 C CA . SER A 1 110 ? -12.885 18.773 7.571 1.00 89.56 110 SER A CA 1
ATOM 824 C C . SER A 1 110 ? -11.702 19.153 8.463 1.00 89.56 110 SER A C 1
ATOM 826 O O . SER A 1 110 ? -11.538 20.323 8.782 1.00 89.56 110 SER A O 1
ATOM 828 N N . ASP A 1 111 ? -10.889 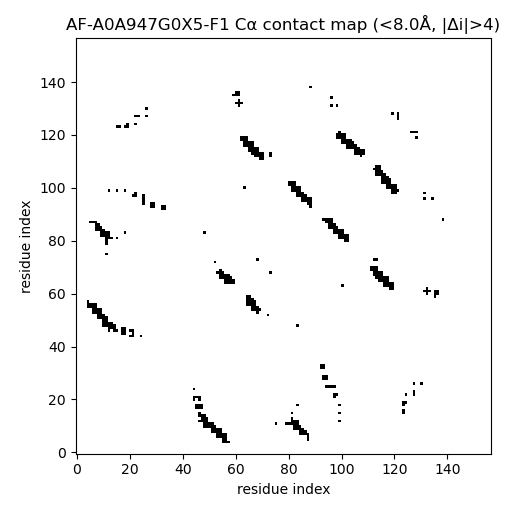18.181 8.873 1.00 88.69 111 ASP A N 1
ATOM 829 C CA . ASP A 1 111 ? -9.656 18.390 9.639 1.00 88.69 111 ASP A CA 1
ATOM 830 C C . ASP A 1 111 ? -8.428 18.638 8.739 1.00 88.69 111 ASP A C 1
ATOM 832 O O . ASP A 1 111 ? -7.296 18.623 9.215 1.00 88.69 111 ASP A O 1
ATOM 836 N N . HIS A 1 112 ? -8.651 18.869 7.440 1.00 88.69 112 HIS A N 1
ATOM 837 C CA . HIS A 1 112 ? -7.634 19.001 6.393 1.00 88.69 112 HIS A CA 1
ATOM 838 C C . HIS A 1 112 ? -6.802 17.740 6.122 1.00 88.69 112 HIS A C 1
ATOM 840 O O . HIS A 1 112 ? -5.893 17.789 5.287 1.00 88.69 112 HIS A O 1
ATOM 846 N N . SER A 1 113 ? -7.125 16.603 6.744 1.00 91.69 113 SER A N 1
ATOM 847 C CA . SER A 1 113 ? -6.567 15.321 6.322 1.00 91.69 113 SER A CA 1
ATOM 848 C C . SER A 1 113 ? -7.075 14.950 4.928 1.00 91.69 113 SER A C 1
ATOM 850 O O . SER A 1 113 ? -8.110 15.427 4.449 1.00 91.69 113 SER A O 1
ATOM 852 N N . ILE A 1 114 ? -6.327 14.097 4.239 1.00 94.00 114 ILE A N 1
ATOM 853 C CA . ILE A 1 114 ? -6.713 13.559 2.940 1.00 94.00 114 ILE A CA 1
ATOM 854 C C . ILE A 1 114 ? -7.050 12.089 3.107 1.00 94.00 114 ILE A C 1
ATOM 856 O O . ILE A 1 114 ? -6.196 11.279 3.455 1.00 94.00 114 ILE A O 1
ATOM 860 N N . TYR A 1 115 ? -8.284 11.735 2.773 1.00 94.69 115 TYR A N 1
ATOM 861 C CA . TYR A 1 115 ? -8.639 10.360 2.476 1.00 94.69 115 TYR A CA 1
ATOM 862 C C . TYR A 1 115 ? -8.216 10.029 1.043 1.00 94.69 115 TYR A C 1
ATOM 864 O O . TYR A 1 115 ? -8.648 10.690 0.097 1.00 94.69 115 TYR A O 1
ATOM 872 N N . ALA A 1 116 ? -7.380 9.013 0.871 1.00 95.12 116 ALA A N 1
ATOM 873 C CA . ALA A 1 116 ? -6.892 8.544 -0.417 1.00 95.12 116 ALA A CA 1
ATOM 874 C C . ALA A 1 116 ? -7.304 7.086 -0.638 1.00 95.12 116 ALA A C 1
ATOM 876 O O . ALA A 1 116 ? -6.943 6.202 0.138 1.00 95.12 116 ALA A O 1
ATOM 877 N N . GLY A 1 117 ? -8.040 6.832 -1.718 1.00 94.94 117 GLY A N 1
ATOM 878 C CA . GLY A 1 117 ? -8.342 5.484 -2.182 1.00 94.94 117 GLY A CA 1
ATOM 879 C C . GLY A 1 117 ? -7.304 5.035 -3.201 1.00 94.94 117 GLY A C 1
ATOM 880 O O . GLY A 1 117 ? -7.219 5.617 -4.286 1.00 94.94 117 GLY A O 1
ATOM 881 N N . LEU A 1 118 ? -6.535 3.998 -2.874 1.00 96.00 118 LEU A N 1
ATOM 882 C CA . LEU A 1 118 ? -5.559 3.390 -3.773 1.00 96.00 118 LEU A CA 1
ATOM 883 C C . LEU A 1 118 ? -6.017 1.998 -4.212 1.00 96.00 118 LEU A C 1
ATOM 885 O O . LEU A 1 118 ? -6.500 1.207 -3.405 1.00 96.00 118 LEU A O 1
ATOM 889 N N . ALA A 1 119 ? -5.826 1.683 -5.488 1.00 96.06 119 ALA A N 1
ATOM 890 C CA . ALA A 1 119 ? -5.990 0.341 -6.035 1.00 96.06 119 ALA A CA 1
ATOM 891 C C . ALA A 1 119 ? -4.616 -0.288 -6.250 1.00 96.06 119 ALA A C 1
ATOM 893 O O . ALA A 1 119 ? -3.714 0.380 -6.754 1.00 96.06 119 ALA A O 1
ATOM 894 N N . PHE A 1 120 ? -4.446 -1.560 -5.896 1.00 94.75 120 PHE A N 1
ATOM 895 C CA . PHE A 1 120 ? -3.191 -2.247 -6.183 1.00 94.75 120 PHE A CA 1
ATOM 896 C C . PHE A 1 120 ? -2.955 -2.341 -7.694 1.00 94.75 120 PHE A C 1
ATOM 898 O O . PHE A 1 120 ? -3.884 -2.558 -8.474 1.00 94.75 120 PHE A O 1
ATOM 905 N N . ASP A 1 121 ? -1.702 -2.170 -8.104 1.00 94.00 121 ASP A N 1
ATOM 906 C CA . ASP A 1 121 ? -1.292 -2.146 -9.501 1.00 94.00 121 ASP A CA 1
ATOM 907 C C . ASP A 1 121 ? -0.237 -3.214 -9.774 1.00 94.00 121 ASP A C 1
ATOM 909 O O . ASP A 1 121 ? 0.939 -3.028 -9.488 1.00 94.00 121 ASP A O 1
ATOM 913 N N . PHE A 1 122 ? -0.657 -4.318 -10.388 1.00 91.19 122 PHE A N 1
ATOM 914 C CA . PHE A 1 122 ? 0.221 -5.448 -10.709 1.00 91.19 122 PHE A CA 1
ATOM 915 C C . PHE A 1 122 ? 0.552 -5.531 -12.201 1.00 91.19 122 PHE A C 1
ATOM 917 O O . PHE A 1 122 ? 0.864 -6.605 -12.712 1.00 91.19 122 PHE A O 1
ATOM 924 N N . THR A 1 123 ? 0.488 -4.401 -12.918 1.00 90.69 123 THR A N 1
ATOM 925 C CA . THR A 1 123 ? 0.716 -4.341 -14.374 1.00 90.69 123 THR A CA 1
ATOM 926 C C . THR A 1 123 ? 2.036 -5.009 -14.789 1.00 90.69 123 THR A C 1
ATOM 928 O O . THR A 1 123 ? 2.079 -5.701 -15.803 1.00 90.69 123 THR A O 1
ATOM 931 N N . PHE A 1 124 ? 3.103 -4.847 -13.999 1.00 88.31 124 PHE A N 1
ATOM 932 C CA . PHE A 1 124 ? 4.427 -5.410 -14.294 1.00 88.31 124 PHE A CA 1
ATOM 933 C C . PHE A 1 124 ? 4.694 -6.768 -13.626 1.00 88.31 124 PHE A C 1
ATOM 935 O O . PHE A 1 124 ? 5.715 -7.393 -13.905 1.00 88.31 124 PHE A O 1
ATOM 942 N N . ASN A 1 125 ? 3.788 -7.246 -12.768 1.00 89.38 125 ASN A N 1
ATOM 943 C CA . ASN A 1 125 ? 3.987 -8.459 -11.982 1.00 89.38 125 ASN A CA 1
ATOM 944 C C . ASN A 1 125 ? 2.656 -9.128 -11.594 1.00 89.38 125 ASN A C 1
ATOM 946 O O . ASN A 1 125 ? 2.327 -9.285 -10.419 1.00 89.38 125 ASN A O 1
ATOM 950 N N . ALA A 1 126 ? 1.878 -9.555 -12.590 1.00 89.31 126 ALA A N 1
ATOM 951 C CA . ALA A 1 126 ? 0.551 -10.141 -12.377 1.00 89.31 126 ALA A CA 1
ATOM 952 C C . ALA A 1 126 ? 0.491 -11.287 -11.336 1.00 89.31 126 ALA A C 1
ATOM 954 O O . ALA A 1 126 ? -0.475 -11.330 -10.573 1.00 89.31 126 ALA A O 1
ATOM 955 N N . PRO A 1 127 ? 1.484 -12.198 -11.220 1.00 89.44 127 PRO A N 1
ATOM 956 C CA . PRO A 1 127 ? 1.419 -13.252 -10.205 1.00 89.44 127 PRO A CA 1
ATOM 957 C C . PRO A 1 127 ? 1.446 -12.724 -8.761 1.00 89.44 127 PRO A C 1
ATOM 959 O O . PRO A 1 127 ? 0.905 -13.381 -7.871 1.00 89.44 127 PRO A O 1
ATOM 962 N N . HIS A 1 128 ? 2.009 -11.533 -8.535 1.00 91.12 128 HIS A N 1
ATOM 963 C CA . HIS A 1 128 ? 2.056 -10.898 -7.219 1.00 91.12 128 HIS A CA 1
ATOM 964 C C . HIS A 1 128 ? 0.668 -10.515 -6.699 1.00 91.12 128 HIS A C 1
ATOM 966 O O . HIS A 1 128 ? 0.423 -10.545 -5.495 1.00 91.12 128 HIS A O 1
ATOM 972 N N . GLN A 1 129 ? -0.285 -10.264 -7.603 1.00 92.25 129 GLN A N 1
ATOM 973 C CA . GLN A 1 129 ? -1.672 -9.971 -7.246 1.00 92.25 129 GLN A CA 1
ATOM 974 C C . GLN A 1 129 ? -2.272 -11.049 -6.345 1.00 92.25 129 GLN A C 1
ATOM 976 O O . GLN A 1 129 ? -2.902 -10.744 -5.334 1.00 92.25 129 GLN A O 1
ATOM 981 N N . ARG A 1 130 ? -2.078 -12.320 -6.717 1.00 90.75 130 ARG A N 1
ATOM 982 C CA . ARG A 1 130 ? -2.623 -13.447 -5.960 1.00 90.75 130 ARG A CA 1
ATOM 983 C C . ARG A 1 130 ? -1.968 -13.545 -4.590 1.00 90.75 130 ARG A C 1
ATOM 985 O O . ARG A 1 130 ? -2.666 -13.752 -3.608 1.00 90.75 130 ARG A O 1
ATOM 992 N N . PHE A 1 131 ? -0.655 -13.338 -4.528 1.00 90.75 131 PHE A N 1
ATOM 993 C CA . PHE A 1 131 ? 0.077 -13.312 -3.269 1.00 90.75 131 PHE A CA 1
ATOM 994 C C . PHE A 1 131 ? -0.470 -12.233 -2.322 1.00 90.75 131 PHE A C 1
ATOM 996 O O . PHE A 1 131 ? -0.865 -12.560 -1.204 1.00 90.75 131 PHE A O 1
ATOM 1003 N N . VAL A 1 132 ? -0.565 -10.979 -2.776 1.00 91.19 132 VAL A N 1
ATOM 1004 C CA . VAL A 1 132 ? -1.068 -9.865 -1.955 1.00 91.19 132 VAL A CA 1
ATOM 1005 C C . VAL A 1 132 ? -2.509 -10.119 -1.509 1.00 91.19 132 VAL A C 1
ATOM 1007 O O . VAL A 1 132 ? -2.820 -9.974 -0.327 1.00 91.19 132 VAL A O 1
ATOM 1010 N N . ALA A 1 133 ? -3.381 -10.563 -2.420 1.00 90.69 133 ALA A N 1
ATOM 1011 C CA . ALA A 1 133 ? -4.768 -10.878 -2.096 1.00 90.69 133 ALA A CA 1
ATOM 1012 C C . ALA A 1 133 ? -4.885 -12.006 -1.058 1.00 90.69 133 ALA A C 1
ATOM 1014 O O . ALA A 1 133 ? -5.667 -11.878 -0.114 1.00 90.69 133 ALA A O 1
ATOM 1015 N N . ASP A 1 134 ? -4.094 -13.075 -1.187 1.00 90.12 134 ASP A N 1
ATOM 1016 C CA . ASP A 1 134 ? -4.107 -14.207 -0.260 1.00 90.12 134 ASP A CA 1
ATOM 1017 C C . ASP A 1 134 ? -3.619 -13.791 1.137 1.00 90.12 134 ASP A C 1
ATOM 1019 O O . ASP A 1 134 ? -4.261 -14.140 2.132 1.00 90.12 134 ASP A O 1
ATOM 1023 N N . GLN A 1 135 ? -2.531 -13.013 1.240 1.00 88.50 135 GLN A N 1
ATOM 1024 C CA . GLN A 1 135 ? -2.035 -12.546 2.543 1.00 88.50 135 GLN A CA 1
ATOM 1025 C C . GLN A 1 135 ? -3.007 -11.562 3.209 1.00 88.50 135 GLN A C 1
ATOM 1027 O O . GLN A 1 135 ? -3.300 -11.694 4.398 1.00 88.50 135 GLN A O 1
ATOM 1032 N N . ILE A 1 136 ? -3.585 -10.625 2.448 1.00 89.19 136 ILE A N 1
ATOM 1033 C CA . ILE A 1 136 ? -4.597 -9.699 2.975 1.00 89.19 136 ILE A CA 1
ATOM 1034 C C . ILE A 1 136 ? -5.823 -10.464 3.475 1.00 89.19 136 ILE A C 1
ATOM 1036 O O . ILE A 1 136 ? -6.302 -10.192 4.575 1.00 89.19 136 ILE A O 1
ATOM 1040 N N . CYS A 1 137 ? -6.325 -11.436 2.705 1.00 88.31 137 CYS A N 1
ATOM 1041 C CA . CYS A 1 137 ? -7.463 -12.253 3.124 1.00 88.31 137 CYS A CA 1
ATOM 1042 C C . CYS A 1 137 ? -7.168 -12.985 4.438 1.00 88.31 137 CYS A C 1
ATOM 1044 O O . CYS A 1 137 ? -7.970 -12.908 5.368 1.00 88.31 137 CYS A O 1
ATOM 1046 N N . ARG A 1 138 ? -6.003 -13.640 4.545 1.00 86.38 138 ARG A N 1
ATOM 1047 C CA . ARG A 1 138 ? -5.580 -14.352 5.765 1.00 86.38 138 ARG A CA 1
ATOM 1048 C C . ARG A 1 138 ? -5.560 -13.434 6.981 1.00 86.38 138 ARG A C 1
ATOM 1050 O O . ARG A 1 138 ? -6.118 -13.778 8.024 1.00 86.38 138 ARG A O 1
ATOM 1057 N N . TYR A 1 139 ? -4.971 -12.255 6.836 1.00 85.38 139 TYR A N 1
ATOM 1058 C CA . TYR A 1 139 ? -4.891 -11.278 7.912 1.00 85.38 139 TYR A CA 1
ATOM 1059 C C . TYR A 1 139 ? -6.254 -10.733 8.327 1.00 85.38 139 TYR A C 1
ATOM 1061 O O . TYR A 1 139 ? -6.578 -10.715 9.514 1.00 85.38 139 TYR A O 1
ATOM 1069 N N . VAL A 1 140 ? -7.089 -10.337 7.363 1.00 84.19 140 VAL A N 1
ATOM 1070 C CA . VAL A 1 140 ? -8.436 -9.831 7.648 1.00 84.19 140 VAL A CA 1
ATOM 1071 C C . VAL A 1 140 ? -9.271 -10.898 8.357 1.00 84.19 140 VAL A C 1
ATOM 1073 O O . VAL A 1 140 ? -9.939 -10.579 9.341 1.00 84.19 140 VAL A O 1
ATOM 1076 N N . SER A 1 141 ? -9.204 -12.163 7.925 1.00 85.50 141 SER A N 1
ATOM 1077 C CA . SER A 1 141 ? -9.899 -13.269 8.595 1.00 85.50 141 SER A CA 1
ATO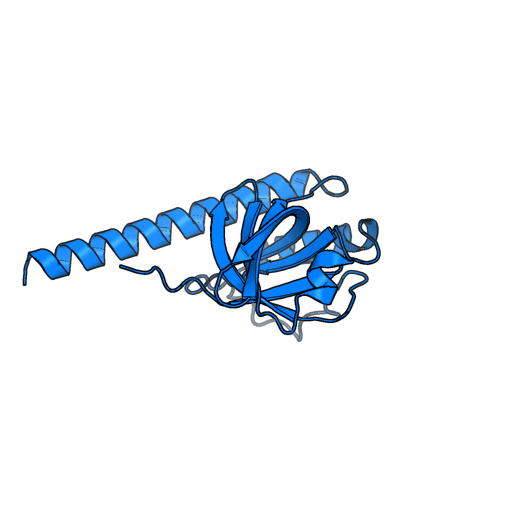M 1078 C C . SER A 1 141 ? -9.468 -13.422 10.057 1.00 85.50 141 SER A C 1
ATOM 1080 O O . SER A 1 141 ? -10.330 -13.492 10.933 1.00 85.50 141 SER A O 1
ATOM 1082 N N . ARG A 1 142 ? -8.158 -13.384 10.339 1.00 83.31 142 ARG A N 1
ATOM 1083 C CA . ARG A 1 142 ? -7.622 -13.456 11.712 1.00 83.31 142 ARG A CA 1
ATOM 1084 C C . ARG A 1 142 ? -8.075 -12.282 12.576 1.00 83.31 142 ARG A C 1
ATOM 1086 O O . ARG A 1 142 ? -8.517 -12.480 13.706 1.00 83.31 142 ARG A O 1
ATOM 1093 N N . GLN A 1 143 ? -8.027 -11.064 12.041 1.00 81.62 143 GLN A N 1
ATOM 1094 C CA . GLN A 1 143 ? -8.438 -9.872 12.786 1.00 81.62 143 GLN A CA 1
ATOM 1095 C C . GLN A 1 143 ? -9.941 -9.860 13.084 1.00 81.62 143 GLN A C 1
ATOM 1097 O O . GLN A 1 143 ? -10.359 -9.453 14.170 1.00 81.62 143 GLN A O 1
ATOM 1102 N N . GLN A 1 144 ? -10.768 -10.343 12.155 1.00 83.81 144 GLN A N 1
ATOM 1103 C CA . GLN A 1 144 ? -12.204 -10.496 12.389 1.00 83.81 144 GLN A CA 1
ATOM 1104 C C . GLN A 1 144 ? -12.502 -11.541 13.467 1.00 83.81 144 GLN A C 1
ATOM 1106 O O . GLN A 1 144 ? -13.390 -11.326 14.293 1.00 83.81 144 GLN A O 1
ATOM 1111 N N . GLU A 1 145 ? -11.771 -12.654 13.484 1.00 84.38 145 GLU A N 1
ATOM 1112 C CA . GLU A 1 145 ? -11.905 -13.683 14.514 1.00 84.38 145 GLU A CA 1
ATOM 1113 C C . GLU A 1 145 ? -11.513 -13.150 15.898 1.00 84.38 145 GLU A C 1
ATOM 1115 O O . GLU A 1 145 ? -12.312 -13.232 16.834 1.00 84.38 145 GLU A O 1
ATOM 1120 N N . ALA A 1 146 ? -10.357 -12.490 16.012 1.00 81.81 146 ALA A N 1
ATOM 1121 C CA . ALA A 1 146 ? -9.908 -11.867 17.257 1.00 81.81 146 ALA A CA 1
ATOM 1122 C C . ALA A 1 146 ? -10.915 -10.826 17.783 1.00 81.81 146 ALA A C 1
ATOM 1124 O O . ALA A 1 146 ? -11.252 -10.813 18.972 1.00 81.81 146 ALA A O 1
ATOM 1125 N N . ALA A 1 147 ? -11.462 -9.988 16.895 1.00 81.75 147 ALA A N 1
ATOM 1126 C CA . ALA A 1 147 ? -12.480 -9.004 17.254 1.00 81.75 147 ALA A CA 1
ATOM 1127 C C . ALA A 1 147 ? -13.786 -9.658 17.740 1.00 81.75 147 ALA A C 1
ATOM 1129 O O . ALA A 1 147 ? -14.384 -9.186 18.712 1.00 81.75 147 ALA A O 1
ATOM 1130 N N . ARG A 1 148 ? -14.222 -10.757 17.104 1.00 83.88 148 ARG A N 1
ATOM 1131 C CA . ARG A 1 148 ? -15.406 -11.527 17.526 1.00 83.88 148 ARG A CA 1
ATOM 1132 C C . ARG A 1 148 ? -15.213 -12.144 18.908 1.00 83.88 148 ARG A C 1
ATOM 1134 O O . ARG A 1 148 ? -16.102 -12.009 19.749 1.00 83.88 148 ARG A O 1
ATOM 1141 N N . VAL A 1 149 ? -14.059 -12.765 19.166 1.00 82.50 149 VAL A N 1
ATOM 1142 C CA . VAL A 1 149 ? -13.733 -13.350 20.479 1.00 82.50 149 VAL A CA 1
ATOM 1143 C C . VAL A 1 149 ? -13.749 -12.269 21.560 1.00 82.50 149 VAL A C 1
ATOM 1145 O O . VAL A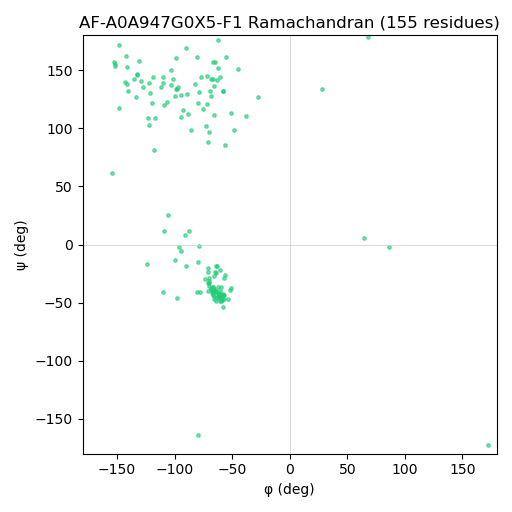 1 149 ? -14.456 -12.416 22.558 1.00 82.50 149 VAL A O 1
ATOM 1148 N N . ALA A 1 150 ? -13.078 -11.137 21.329 1.00 79.62 150 ALA A N 1
ATOM 1149 C CA . ALA A 1 150 ? -13.065 -10.012 22.264 1.00 79.62 150 ALA A CA 1
ATOM 1150 C C . ALA A 1 150 ? -14.472 -9.445 22.536 1.00 79.62 150 ALA A C 1
ATOM 1152 O O . ALA A 1 150 ? -14.791 -9.064 23.665 1.00 79.62 150 ALA A O 1
ATOM 1153 N N . GLN A 1 151 ? -15.340 -9.408 21.520 1.00 79.69 151 GLN A N 1
ATOM 1154 C CA . GLN A 1 151 ? -16.727 -8.975 21.682 1.00 79.69 151 GLN A CA 1
ATOM 1155 C C . GLN A 1 151 ? -17.565 -9.985 22.479 1.00 79.69 151 GLN A C 1
ATOM 1157 O O . GLN A 1 151 ? -18.424 -9.566 23.252 1.00 79.69 151 GLN A O 1
ATOM 1162 N N . SER A 1 152 ? -17.324 -11.290 22.316 1.00 77.81 152 SER A N 1
ATOM 1163 C CA . SER A 1 152 ? -18.019 -12.334 23.082 1.00 77.81 152 SER A CA 1
ATOM 1164 C C . SER A 1 152 ? -17.660 -12.289 24.571 1.00 77.81 152 SER A C 1
ATOM 1166 O O . SER A 1 152 ? -18.557 -12.291 25.408 1.00 77.81 152 SER A O 1
ATOM 1168 N N . LEU A 1 153 ? -16.376 -12.109 24.904 1.00 75.31 153 LEU A N 1
ATOM 1169 C CA . LEU A 1 153 ? -15.901 -11.987 26.286 1.00 75.31 153 LEU A CA 1
ATOM 1170 C C . LEU A 1 153 ? -16.494 -10.763 26.994 1.00 75.31 153 LEU A C 1
ATOM 1172 O O . LEU A 1 153 ? -16.850 -10.841 28.162 1.00 75.31 153 LEU A O 1
ATOM 1176 N N . ARG A 1 154 ? -16.669 -9.648 26.273 1.00 71.06 154 ARG A N 1
ATOM 1177 C CA . ARG A 1 154 ? -17.307 -8.430 26.802 1.00 71.06 154 ARG A CA 1
ATOM 1178 C C . ARG A 1 154 ? -18.812 -8.545 27.034 1.00 71.06 154 ARG A C 1
ATOM 1180 O O . ARG A 1 154 ? -19.352 -7.705 27.734 1.00 71.06 154 ARG A O 1
ATOM 1187 N N . LYS A 1 155 ? -19.496 -9.497 26.396 1.00 66.62 155 LYS A N 1
ATOM 1188 C CA . LYS A 1 155 ? -20.938 -9.724 26.598 1.00 66.62 155 LYS A CA 1
ATOM 1189 C C . LYS A 1 155 ? -21.230 -10.717 27.724 1.00 66.62 155 LYS A C 1
ATOM 1191 O O . LYS A 1 155 ? -22.360 -10.761 28.192 1.00 66.62 155 LYS A O 1
ATOM 1196 N N . SER A 1 156 ? -20.238 -11.518 28.107 1.00 62.47 156 SER A N 1
ATOM 1197 C CA . SER A 1 156 ? -20.336 -12.519 29.176 1.00 62.47 156 SER A CA 1
ATOM 1198 C 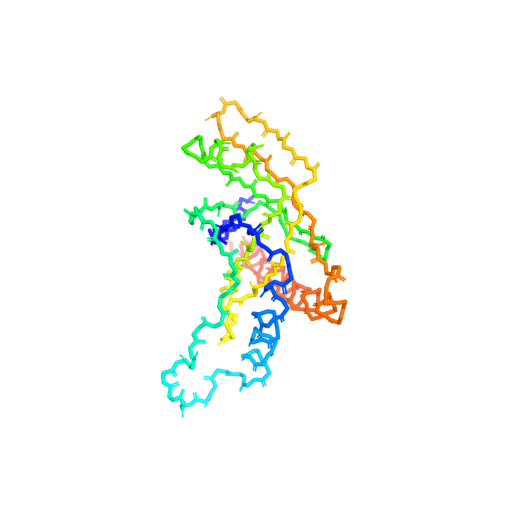C . SER A 1 156 ? -19.817 -12.020 30.533 1.00 62.47 156 SER A C 1
ATOM 1200 O O . SER A 1 156 ? -19.864 -12.779 31.498 1.00 62.47 156 SER A O 1
ATOM 1202 N N . ALA A 1 157 ? -19.302 -10.788 30.590 1.00 54.50 157 ALA A N 1
ATOM 1203 C CA . ALA A 1 157 ? -18.883 -10.072 31.797 1.00 54.50 157 ALA A CA 1
ATOM 1204 C C . ALA A 1 157 ? -19.892 -8.965 32.115 1.00 54.50 157 ALA A C 1
ATOM 1206 O O . ALA A 1 157 ? -20.146 -8.740 33.316 1.00 54.50 157 ALA A O 1
#

Sequence (157 aa):
ARLLLPQLDVWPLLDPKSAVLAERACELAFARGPETDAEEPGPSIRPELGPRFTASLVNLGGGGVGLEIGPEHSQIVCRHKVYWIQIPMPGEPAAPICASAKLVHTHMQSDHSIYAGLAFDFTFNAPHQRFVADQICRYVSRQQEAARVAQSLRKSA

Mean predicted aligned error: 7.04 Å